Protein AF-A0A0P6V889-F1 (afdb_monomer_lite)

Structure (mmCIF, N/CA/C/O backbone):
data_AF-A0A0P6V889-F1
#
_entry.id   AF-A0A0P6V889-F1
#
loop_
_atom_site.group_PDB
_atom_site.id
_atom_site.type_symbol
_atom_site.label_atom_id
_atom_site.label_alt_id
_atom_site.label_comp_id
_atom_site.label_asym_id
_atom_site.label_entity_id
_atom_site.label_seq_id
_atom_site.pdbx_PDB_ins_code
_atom_site.Cartn_x
_atom_site.Cartn_y
_atom_site.Cartn_z
_atom_site.occupancy
_atom_site.B_iso_or_equiv
_atom_site.auth_seq_id
_atom_site.auth_comp_id
_atom_site.auth_asym_id
_atom_site.auth_atom_id
_atom_site.pdbx_PDB_model_num
ATOM 1 N N . MET A 1 1 ? -68.137 1.076 -46.983 1.00 44.66 1 MET A N 1
ATOM 2 C CA . MET A 1 1 ? -67.736 2.117 -47.962 1.00 44.66 1 MET A CA 1
ATOM 3 C C . MET A 1 1 ? -67.330 3.335 -47.142 1.00 44.66 1 MET A C 1
ATOM 5 O O . MET A 1 1 ? -68.166 3.817 -46.403 1.00 44.66 1 MET A O 1
ATOM 9 N N . ARG A 1 2 ? -66.082 3.800 -47.100 1.00 46.97 2 ARG A N 1
ATOM 10 C CA . ARG A 1 2 ? -65.214 4.204 -48.210 1.00 46.97 2 ARG A CA 1
ATOM 11 C C . ARG A 1 2 ? -63.741 4.073 -47.789 1.00 46.97 2 ARG A C 1
ATOM 13 O O . ARG A 1 2 ? -63.371 4.532 -46.716 1.00 46.97 2 ARG A O 1
ATOM 20 N N . LEU A 1 3 ? -62.944 3.450 -48.656 1.00 51.56 3 LEU A N 1
ATOM 21 C CA . LEU A 1 3 ? -61.493 3.632 -48.731 1.00 51.56 3 LEU A CA 1
ATOM 22 C C . LEU A 1 3 ? -61.188 5.062 -49.194 1.00 51.56 3 LEU A C 1
ATOM 24 O O . LEU A 1 3 ? -61.995 5.593 -49.952 1.00 51.56 3 LEU A O 1
ATOM 28 N N . LEU A 1 4 ? -60.049 5.614 -48.757 1.00 49.03 4 LEU A N 1
ATOM 29 C CA . LEU A 1 4 ? -59.214 6.700 -49.323 1.00 49.03 4 LEU A CA 1
ATOM 30 C C . LEU A 1 4 ? -58.362 7.228 -48.147 1.00 49.03 4 LEU A C 1
ATOM 32 O O . LEU A 1 4 ? -58.896 7.426 -47.067 1.00 49.03 4 LEU A O 1
ATOM 36 N N . ALA A 1 5 ? -57.070 7.506 -48.216 1.00 47.56 5 ALA A N 1
ATOM 37 C CA . ALA A 1 5 ? -56.052 7.400 -49.241 1.00 47.56 5 ALA A CA 1
ATOM 38 C C . ALA A 1 5 ? -54.708 7.501 -48.493 1.00 47.56 5 ALA A C 1
ATOM 40 O O . ALA A 1 5 ? -54.617 8.144 -47.446 1.00 47.56 5 ALA A O 1
ATOM 41 N N . ALA A 1 6 ? -53.678 6.850 -49.019 1.00 56.22 6 ALA A N 1
ATOM 42 C CA . ALA A 1 6 ? -52.320 6.939 -48.510 1.00 56.22 6 ALA A CA 1
ATOM 43 C C . ALA A 1 6 ? -51.789 8.383 -48.568 1.00 56.22 6 ALA A C 1
ATOM 45 O O . ALA A 1 6 ? -51.936 9.048 -49.591 1.00 56.22 6 ALA A O 1
ATOM 46 N N . VAL A 1 7 ? -51.098 8.825 -47.514 1.00 58.47 7 VAL A N 1
ATOM 47 C CA . VAL A 1 7 ? -50.115 9.915 -47.595 1.00 58.47 7 VAL A CA 1
ATOM 48 C C . VAL A 1 7 ? -48.851 9.451 -46.880 1.00 58.47 7 VAL A C 1
ATOM 50 O O . VAL A 1 7 ? -48.790 9.362 -45.657 1.00 58.47 7 VAL A O 1
ATOM 53 N N . LEU A 1 8 ? -47.856 9.101 -47.691 1.00 59.22 8 LEU A N 1
ATOM 54 C CA . LEU A 1 8 ? -46.475 8.869 -47.294 1.00 59.22 8 LEU A CA 1
ATOM 55 C C . LEU A 1 8 ? -45.796 10.230 -47.087 1.00 59.22 8 LEU A C 1
ATOM 57 O O . LEU A 1 8 ? -45.584 10.960 -48.047 1.00 59.22 8 LEU A O 1
ATOM 61 N N . PHE A 1 9 ? -45.431 10.544 -45.849 1.00 50.28 9 PHE A N 1
ATOM 62 C CA . PHE A 1 9 ? -44.392 11.512 -45.485 1.00 50.28 9 PHE A CA 1
ATOM 63 C C . PHE A 1 9 ? -43.736 10.907 -44.234 1.00 50.28 9 PHE A C 1
ATOM 65 O O . PHE A 1 9 ? -44.348 10.837 -43.180 1.00 50.28 9 PHE A O 1
ATOM 72 N N . GLY A 1 10 ? -42.575 10.263 -44.305 1.00 57.50 10 GLY A N 1
ATOM 73 C CA . GLY A 1 10 ? -41.359 10.823 -44.869 1.00 57.50 10 GLY A CA 1
ATOM 74 C C . GLY A 1 10 ? -40.622 11.547 -43.749 1.00 57.50 10 GLY A C 1
ATOM 75 O O . GLY A 1 10 ? -40.618 12.768 -43.723 1.00 57.50 10 GLY A O 1
ATOM 76 N N . SER A 1 11 ? -40.068 10.800 -42.789 1.00 59.66 11 SER A N 1
ATOM 77 C CA . SER A 1 11 ? -38.979 11.249 -41.907 1.00 59.66 11 SER A CA 1
ATOM 78 C C . SER A 1 11 ? -38.375 10.038 -41.197 1.00 59.66 11 SER A C 1
ATOM 80 O O . SER A 1 11 ? -38.640 9.769 -40.029 1.00 59.66 11 SER A O 1
ATOM 82 N N . THR A 1 12 ? -37.550 9.277 -41.918 1.00 57.31 12 THR A N 1
ATOM 83 C CA . THR A 1 12 ? -36.529 8.447 -41.276 1.00 57.31 12 THR A CA 1
ATOM 84 C C . THR A 1 12 ? -35.530 9.406 -40.645 1.00 57.31 12 THR A C 1
ATOM 86 O O . THR A 1 12 ? -34.596 9.864 -41.304 1.00 57.31 12 THR A O 1
ATOM 89 N N . VAL A 1 13 ? -35.753 9.761 -39.380 1.00 62.22 13 VAL A N 1
ATOM 90 C CA . VAL A 1 13 ? -34.703 10.338 -38.545 1.00 62.22 13 VAL A CA 1
ATOM 91 C C . VAL A 1 13 ? -33.657 9.239 -38.415 1.00 62.22 13 VAL A C 1
ATOM 93 O O . VAL A 1 13 ? -33.780 8.334 -37.592 1.00 62.22 13 VAL A O 1
ATOM 96 N N . VAL A 1 14 ? -32.664 9.271 -39.304 1.00 60.56 14 VAL A N 1
ATOM 97 C CA . VAL A 1 14 ? -31.423 8.519 -39.154 1.00 60.56 14 VAL A CA 1
ATOM 98 C C . VAL A 1 14 ? -30.740 9.144 -37.948 1.00 60.56 14 VAL A C 1
ATOM 100 O O . VAL A 1 14 ? -29.975 10.100 -38.057 1.00 60.56 14 VAL A O 1
ATOM 103 N N . GLY A 1 15 ? -31.120 8.656 -36.768 1.00 53.94 15 GLY A N 1
ATOM 104 C CA . GLY A 1 15 ? -30.409 8.903 -35.533 1.00 53.94 15 GLY A CA 1
ATOM 105 C C . GLY A 1 15 ? -29.021 8.327 -35.724 1.00 53.94 15 GLY A C 1
ATOM 106 O O . GLY A 1 15 ? -28.821 7.123 -35.589 1.00 53.94 15 GLY A O 1
ATOM 107 N N . CYS A 1 16 ? -28.083 9.188 -36.109 1.00 50.62 16 CYS A N 1
ATOM 108 C CA . CYS A 1 16 ? -26.665 8.892 -36.108 1.00 50.62 16 CYS A CA 1
ATOM 109 C C . CYS A 1 16 ? -26.275 8.728 -34.636 1.00 50.62 16 CYS A C 1
ATOM 111 O O . CYS A 1 16 ? -25.861 9.673 -33.966 1.00 50.62 16 CYS A O 1
ATOM 113 N N . GLY A 1 17 ? -26.534 7.535 -34.099 1.00 54.03 17 GLY A N 1
ATOM 114 C CA . GLY A 1 17 ? -26.027 7.106 -32.815 1.00 54.03 17 GLY A CA 1
ATOM 115 C C . GLY A 1 17 ? -24.519 7.073 -32.946 1.00 54.03 17 GLY A C 1
ATOM 116 O O . GLY A 1 17 ? -23.957 6.095 -33.430 1.00 54.03 17 GLY A O 1
ATOM 117 N N . LEU A 1 18 ? -23.873 8.169 -32.556 1.00 56.28 18 LEU A N 1
ATOM 118 C CA . LEU A 1 18 ? -22.469 8.174 -32.192 1.00 56.28 18 LEU A CA 1
ATOM 119 C C . LEU A 1 18 ? -22.347 7.176 -31.042 1.00 56.28 18 LEU A C 1
ATOM 121 O O . LEU A 1 18 ? -22.526 7.521 -29.875 1.00 56.28 18 LEU A O 1
ATOM 125 N N . ALA A 1 19 ? -22.113 5.911 -31.387 1.00 58.53 19 ALA A N 1
ATOM 126 C CA . ALA A 1 19 ? -21.576 4.935 -30.470 1.00 58.53 19 ALA A CA 1
ATOM 127 C C . ALA A 1 19 ? -20.225 5.508 -30.052 1.00 58.53 19 ALA A C 1
ATOM 129 O O . ALA A 1 19 ? -19.236 5.392 -30.775 1.00 58.53 19 ALA A O 1
ATOM 130 N N . ALA A 1 20 ? -20.217 6.232 -28.933 1.00 59.50 20 ALA A N 1
ATOM 131 C CA . ALA A 1 20 ? -19.000 6.632 -28.269 1.00 59.50 20 ALA A CA 1
ATOM 132 C C . ALA A 1 20 ? -18.287 5.328 -27.918 1.00 59.50 20 ALA A C 1
ATOM 134 O O . ALA A 1 20 ? -18.625 4.663 -26.940 1.00 59.50 20 ALA A O 1
ATOM 135 N N . ALA A 1 21 ? -17.367 4.911 -28.787 1.00 59.94 21 ALA A N 1
ATOM 136 C CA . ALA A 1 21 ? -16.444 3.841 -28.499 1.00 59.94 21 ALA A CA 1
ATOM 137 C C . ALA A 1 21 ? -15.669 4.307 -27.271 1.00 59.94 21 ALA A C 1
ATOM 139 O O . ALA A 1 21 ? -14.791 5.164 -27.368 1.00 59.94 21 ALA A O 1
ATOM 140 N N . SER A 1 22 ? -16.059 3.814 -26.096 1.00 57.81 22 SER A N 1
ATOM 141 C CA . SER A 1 22 ? -15.288 3.995 -24.882 1.00 57.81 22 SER A CA 1
ATOM 142 C C . SER A 1 22 ? -13.941 3.348 -25.162 1.00 57.81 22 SER A C 1
ATOM 144 O O . SER A 1 22 ? -13.844 2.118 -25.180 1.00 57.81 22 SER A O 1
ATOM 146 N N . ALA A 1 23 ? -12.934 4.164 -25.475 1.00 59.16 23 ALA A N 1
ATOM 147 C CA . ALA A 1 23 ? -11.563 3.710 -25.578 1.00 59.16 23 ALA A CA 1
ATOM 148 C C . ALA A 1 23 ? -11.253 3.022 -24.250 1.00 59.16 23 ALA A C 1
ATOM 150 O O . ALA A 1 23 ? -11.192 3.662 -23.200 1.00 59.16 23 ALA A O 1
ATOM 151 N N . GLN A 1 24 ? -11.185 1.694 -24.288 1.00 59.66 24 GLN A N 1
ATOM 152 C CA . GLN A 1 24 ? -10.849 0.895 -23.130 1.00 59.66 24 GLN A CA 1
ATOM 153 C C . GLN A 1 24 ? -9.401 1.259 -22.834 1.00 59.66 24 GLN A C 1
ATOM 155 O O . GLN A 1 24 ? -8.506 0.869 -23.581 1.00 59.66 24 GLN A O 1
ATOM 160 N N . ILE A 1 25 ? -9.176 2.105 -21.825 1.00 64.81 25 ILE A N 1
ATOM 161 C CA . ILE A 1 25 ? -7.825 2.418 -21.367 1.00 64.81 25 ILE A CA 1
ATOM 162 C C . ILE A 1 25 ? -7.246 1.082 -20.918 1.00 64.81 25 ILE A C 1
ATOM 164 O O . ILE A 1 25 ? -7.632 0.544 -19.877 1.00 64.81 25 ILE A O 1
ATOM 168 N N . GLN A 1 26 ? -6.394 0.511 -21.768 1.00 67.69 26 GLN A N 1
ATOM 169 C CA . GLN A 1 26 ? -5.808 -0.796 -21.548 1.00 67.69 26 GLN A CA 1
ATOM 170 C C . GLN A 1 26 ? -5.059 -0.744 -20.223 1.00 67.69 26 GLN A C 1
ATOM 172 O O . GLN A 1 26 ? -4.180 0.099 -20.034 1.00 67.69 26 GLN A O 1
ATOM 177 N N . ARG A 1 27 ? -5.436 -1.617 -19.282 1.00 71.12 27 ARG A N 1
ATOM 178 C CA . ARG A 1 27 ? -4.765 -1.677 -17.985 1.00 71.12 27 ARG A CA 1
ATOM 179 C C . ARG A 1 27 ? -3.305 -2.078 -18.231 1.00 71.12 27 ARG A C 1
ATOM 181 O O . ARG A 1 27 ? -3.088 -3.151 -18.796 1.00 71.12 27 ARG A O 1
ATOM 188 N N . PRO A 1 28 ? -2.319 -1.271 -17.801 1.00 77.31 28 PRO A N 1
ATOM 189 C CA . PRO A 1 28 ? -0.922 -1.672 -17.877 1.00 77.31 28 PRO A CA 1
ATOM 190 C C . PRO A 1 28 ? -0.705 -2.970 -17.097 1.00 77.31 28 PRO A C 1
ATOM 192 O O . PRO A 1 28 ? -1.290 -3.152 -16.025 1.00 77.31 28 PRO A O 1
ATOM 195 N N . THR A 1 29 ? 0.124 -3.866 -17.627 1.00 84.50 29 THR A N 1
ATOM 196 C CA . THR A 1 29 ? 0.523 -5.092 -16.926 1.00 84.50 29 THR A CA 1
ATOM 197 C C . THR A 1 29 ? 1.187 -4.748 -15.597 1.00 84.50 29 THR A C 1
ATOM 199 O O . THR A 1 29 ? 1.858 -3.720 -15.495 1.00 84.50 29 THR A O 1
ATOM 202 N N . VAL A 1 30 ? 1.009 -5.603 -14.588 1.00 86.88 30 VAL A N 1
ATOM 203 C CA . VAL A 1 30 ? 1.691 -5.432 -13.300 1.00 86.88 30 VAL A CA 1
ATOM 204 C C . VAL A 1 30 ? 3.215 -5.441 -13.517 1.00 86.88 30 VAL A C 1
ATOM 206 O O . VAL A 1 30 ? 3.709 -6.386 -14.136 1.00 86.88 30 VAL A O 1
ATOM 209 N N . PRO A 1 31 ? 3.966 -4.413 -13.069 1.00 84.75 31 PRO A N 1
ATOM 210 C CA . PRO A 1 31 ? 5.406 -4.342 -13.327 1.00 84.75 31 PRO A CA 1
ATOM 211 C C . PRO A 1 31 ? 6.212 -5.417 -12.585 1.00 84.75 31 PRO A C 1
ATOM 213 O O . PRO A 1 31 ? 7.136 -5.997 -13.147 1.00 84.75 31 PRO A O 1
ATOM 216 N N . SER A 1 32 ? 5.860 -5.703 -11.328 1.00 85.50 32 SER A N 1
ATOM 217 C CA . SER A 1 32 ? 6.467 -6.760 -10.511 1.00 85.50 32 SER A CA 1
ATOM 218 C C . SER A 1 32 ? 5.519 -7.196 -9.387 1.00 85.50 32 SER A C 1
ATOM 220 O O . SER A 1 32 ? 4.529 -6.523 -9.101 1.00 85.50 32 SER A O 1
ATOM 222 N N . ALA A 1 33 ? 5.819 -8.316 -8.721 1.00 85.56 33 ALA A N 1
ATOM 223 C CA . ALA A 1 33 ? 5.019 -8.803 -7.591 1.00 85.56 33 ALA A CA 1
ATOM 224 C C . ALA A 1 33 ? 4.996 -7.834 -6.388 1.00 85.56 33 ALA A C 1
ATOM 226 O O . ALA A 1 33 ? 4.052 -7.881 -5.598 1.00 85.56 33 ALA A O 1
ATOM 227 N N . ASP A 1 34 ? 5.991 -6.943 -6.297 1.00 86.56 34 ASP A N 1
ATOM 228 C CA . ASP A 1 34 ? 6.154 -5.938 -5.236 1.00 86.56 34 ASP A CA 1
ATOM 229 C C . ASP A 1 34 ? 5.458 -4.604 -5.559 1.00 86.56 34 ASP A C 1
ATOM 231 O O . ASP A 1 34 ? 5.629 -3.610 -4.847 1.00 86.56 34 ASP A O 1
ATOM 235 N N . CYS A 1 35 ? 4.689 -4.566 -6.649 1.00 89.62 35 CYS A N 1
ATOM 236 C CA . CYS A 1 35 ? 3.865 -3.430 -7.025 1.00 89.62 35 CYS A CA 1
ATOM 237 C C . CYS A 1 35 ? 2.405 -3.661 -6.625 1.00 89.62 35 CYS A C 1
ATOM 239 O O . CYS A 1 35 ? 1.838 -4.731 -6.860 1.00 89.62 35 CYS A O 1
ATOM 241 N N . VAL A 1 36 ? 1.786 -2.621 -6.073 1.00 90.81 36 VAL A N 1
ATOM 242 C CA . VAL A 1 36 ? 0.371 -2.582 -5.689 1.00 90.81 36 VAL A CA 1
ATOM 243 C C . VAL A 1 36 ? -0.430 -1.765 -6.705 1.00 90.81 36 VAL A C 1
ATOM 245 O O . VAL A 1 36 ? 0.056 -0.735 -7.188 1.00 90.81 36 VAL A O 1
ATOM 248 N N . ASP A 1 37 ? -1.646 -2.203 -7.054 1.00 91.19 37 ASP A N 1
ATOM 249 C CA . ASP A 1 37 ? -2.552 -1.403 -7.888 1.00 91.19 37 ASP A CA 1
ATOM 250 C C . ASP A 1 37 ? -3.210 -0.341 -7.003 1.00 91.19 37 ASP A C 1
ATOM 252 O O . ASP A 1 37 ? -4.077 -0.644 -6.180 1.00 91.19 37 ASP A O 1
ATOM 256 N N . ALA A 1 38 ? -2.848 0.927 -7.198 1.00 92.38 38 ALA A N 1
ATOM 257 C CA . ALA A 1 38 ? -3.369 2.040 -6.404 1.00 92.38 38 ALA A CA 1
ATOM 258 C C . ALA A 1 38 ? -4.909 2.110 -6.411 1.00 92.38 38 ALA A C 1
ATOM 260 O O . ALA A 1 38 ? -5.527 2.575 -5.455 1.00 92.38 38 ALA A O 1
ATOM 261 N N . ARG A 1 39 ? -5.555 1.601 -7.470 1.00 90.69 39 ARG A N 1
ATOM 262 C CA . ARG A 1 39 ? -7.019 1.583 -7.620 1.00 90.69 39 ARG A CA 1
ATOM 263 C C . ARG A 1 39 ? -7.687 0.445 -6.859 1.00 90.69 39 ARG A C 1
ATOM 265 O O . ARG A 1 39 ? -8.916 0.443 -6.775 1.00 90.69 39 ARG A O 1
ATOM 272 N N . GLN A 1 40 ? -6.933 -0.552 -6.400 1.00 92.25 40 GLN A N 1
ATOM 273 C CA . GLN A 1 40 ? -7.437 -1.684 -5.617 1.00 92.25 40 GLN A CA 1
ATOM 274 C C . GLN A 1 40 ? -7.226 -1.504 -4.118 1.00 92.25 40 GLN A C 1
ATOM 276 O O . GLN A 1 40 ? -7.657 -2.363 -3.362 1.00 92.25 40 GLN A O 1
ATOM 281 N N . ILE A 1 41 ? -6.627 -0.401 -3.677 1.00 92.56 41 ILE A N 1
ATOM 282 C CA . ILE A 1 41 ? -6.425 -0.126 -2.257 1.00 92.56 41 ILE A CA 1
ATOM 283 C C . ILE A 1 41 ? -7.776 0.051 -1.559 1.00 92.56 41 ILE A C 1
ATOM 285 O O . ILE A 1 41 ? -8.641 0.795 -2.028 1.00 92.56 41 ILE A O 1
ATOM 289 N N . SER A 1 42 ? -7.948 -0.654 -0.445 1.00 93.56 42 SER A N 1
ATOM 290 C CA . SER A 1 42 ? -9.106 -0.539 0.445 1.00 93.56 42 SER A CA 1
ATOM 291 C C . SER A 1 42 ? -8.754 0.050 1.804 1.00 93.56 42 SER A C 1
ATOM 293 O O . SER A 1 42 ? -9.622 0.644 2.434 1.00 93.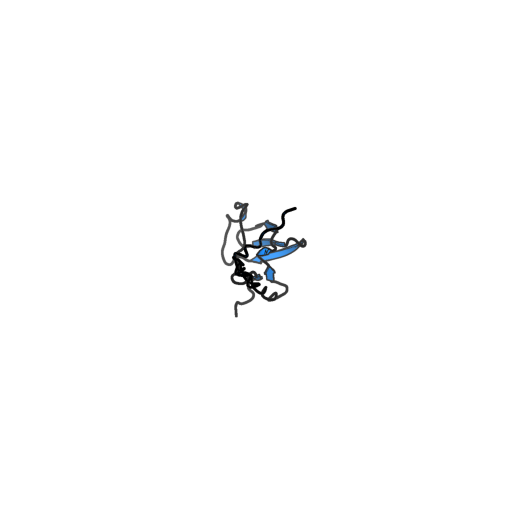56 42 SER A O 1
ATOM 295 N N . GLU A 1 43 ? -7.510 -0.106 2.258 1.00 92.38 43 GLU A N 1
ATOM 296 C CA . GLU A 1 43 ? -7.072 0.391 3.561 1.00 92.38 43 GLU A CA 1
ATOM 297 C C . GLU A 1 43 ? -5.634 0.904 3.501 1.00 92.38 43 GLU A C 1
ATOM 299 O O . GLU A 1 43 ? -4.771 0.316 2.840 1.00 92.38 43 GLU A O 1
ATOM 304 N N . LEU A 1 44 ? -5.399 2.001 4.221 1.00 92.25 44 LEU A N 1
ATOM 305 C CA . LEU A 1 44 ? -4.093 2.600 4.446 1.00 92.25 44 LEU A CA 1
ATOM 306 C C . LEU A 1 44 ? -3.876 2.762 5.944 1.00 92.25 44 LEU A C 1
ATOM 308 O O . LEU A 1 44 ? -4.673 3.395 6.632 1.00 92.25 44 LEU A O 1
ATOM 312 N N . HIS A 1 45 ? -2.768 2.224 6.436 1.00 92.69 45 HIS A N 1
ATOM 313 C CA . HIS A 1 45 ? -2.362 2.370 7.823 1.00 92.69 45 HIS A CA 1
ATOM 314 C C . HIS A 1 45 ? -0.908 2.818 7.894 1.00 92.69 45 HIS A C 1
ATOM 316 O O . HIS A 1 45 ? -0.020 2.178 7.335 1.00 92.69 45 HIS A O 1
ATOM 322 N N . GLN A 1 46 ? -0.646 3.913 8.599 1.00 93.56 46 GLN A N 1
ATOM 323 C CA . GLN A 1 46 ? 0.699 4.445 8.760 1.00 93.56 46 GLN A CA 1
ATOM 324 C C . GLN A 1 46 ? 1.228 4.125 10.170 1.00 93.56 46 GLN A C 1
ATOM 326 O O . GLN A 1 46 ? 0.851 4.813 11.120 1.00 93.56 46 GLN A O 1
ATOM 331 N N . PRO A 1 47 ? 2.100 3.111 10.330 1.00 92.06 47 PRO A N 1
ATOM 332 C CA . PRO A 1 47 ? 2.684 2.784 11.631 1.00 92.06 47 PRO A CA 1
ATOM 333 C C . PRO A 1 47 ? 3.765 3.782 12.078 1.00 92.06 47 PRO A C 1
ATOM 335 O O . PRO A 1 47 ? 4.001 3.928 13.275 1.00 92.06 47 PRO A O 1
ATOM 338 N N . ASP A 1 48 ? 4.429 4.461 11.139 1.00 93.25 48 ASP A N 1
ATOM 339 C CA . ASP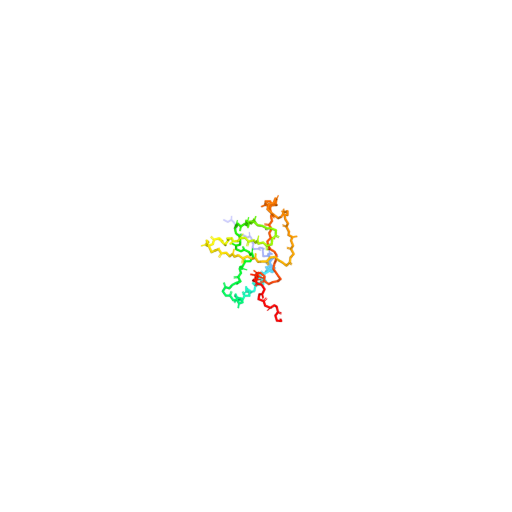 A 1 48 ? 5.455 5.470 11.410 1.00 93.25 48 ASP A CA 1
ATOM 340 C C . ASP A 1 48 ? 5.557 6.487 10.257 1.00 93.25 48 ASP A C 1
ATOM 342 O O . ASP A 1 48 ? 4.940 6.322 9.206 1.00 93.25 48 ASP A O 1
ATOM 346 N N . ALA A 1 49 ? 6.345 7.552 10.429 1.00 92.94 49 ALA A N 1
ATOM 347 C CA . ALA A 1 49 ? 6.426 8.642 9.455 1.00 92.94 49 ALA A CA 1
ATOM 348 C C . ALA A 1 49 ? 6.942 8.222 8.063 1.00 92.94 49 ALA A C 1
ATOM 350 O O . ALA A 1 49 ? 6.762 8.980 7.112 1.00 92.94 49 ALA A O 1
ATOM 351 N N . ARG A 1 50 ? 7.562 7.046 7.917 1.00 92.44 50 ARG A N 1
ATOM 352 C CA . ARG A 1 50 ? 8.197 6.574 6.678 1.00 92.44 50 ARG A CA 1
ATOM 353 C C . ARG A 1 50 ? 7.568 5.325 6.085 1.00 92.44 50 ARG A C 1
ATOM 355 O O . ARG A 1 50 ? 7.842 5.021 4.929 1.00 92.44 50 ARG A O 1
ATOM 362 N N . THR A 1 51 ? 6.737 4.625 6.837 1.00 92.88 51 THR A N 1
ATOM 363 C CA . THR A 1 51 ? 6.154 3.354 6.420 1.00 92.88 51 THR A CA 1
ATOM 364 C C . THR A 1 51 ? 4.658 3.504 6.199 1.00 92.88 51 THR A C 1
ATOM 366 O O . THR A 1 51 ? 3.960 4.099 7.014 1.00 92.88 51 THR A O 1
ATOM 369 N N . LEU A 1 52 ? 4.140 2.896 5.136 1.00 93.00 52 LEU A N 1
ATOM 370 C CA . LEU A 1 52 ? 2.708 2.770 4.895 1.00 93.00 52 LEU A CA 1
ATOM 371 C C . LEU A 1 52 ? 2.351 1.299 4.680 1.00 93.00 52 LEU A C 1
ATOM 373 O O . LEU A 1 52 ? 2.847 0.658 3.758 1.00 93.00 52 LEU A O 1
ATOM 377 N N . ALA A 1 53 ? 1.507 0.748 5.540 1.00 93.81 53 ALA A N 1
ATOM 378 C CA . ALA A 1 53 ? 0.863 -0.533 5.309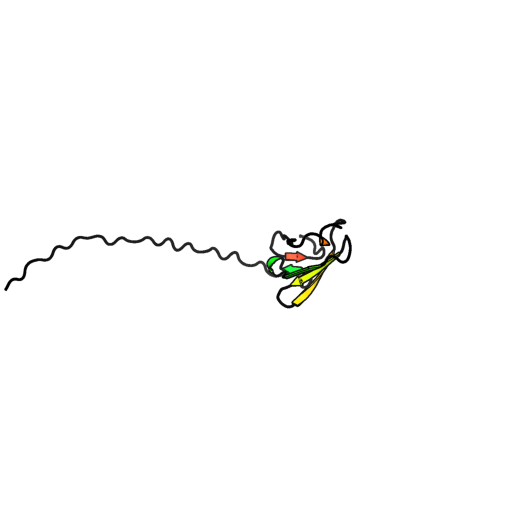 1.00 93.81 53 ALA A CA 1
ATOM 379 C C . ALA A 1 53 ? -0.368 -0.317 4.421 1.00 93.81 53 ALA A C 1
ATOM 381 O O . ALA A 1 53 ? -1.177 0.578 4.667 1.00 93.81 53 ALA A O 1
ATOM 382 N N . VAL A 1 54 ? -0.485 -1.132 3.380 1.00 93.75 54 VAL A N 1
ATOM 383 C CA . VAL A 1 54 ? -1.531 -1.034 2.362 1.00 93.75 54 VAL A CA 1
ATOM 384 C C . VAL A 1 54 ? -2.225 -2.378 2.248 1.00 93.75 54 VAL A C 1
ATOM 386 O O . VAL A 1 54 ? -1.551 -3.401 2.129 1.00 93.75 54 VAL A O 1
ATOM 389 N N . ALA A 1 55 ? -3.555 -2.370 2.244 1.00 93.94 55 ALA A N 1
ATOM 390 C CA . ALA A 1 55 ? -4.355 -3.537 1.894 1.00 93.94 55 ALA A CA 1
ATOM 391 C C . ALA A 1 55 ? -5.063 -3.313 0.553 1.00 93.94 55 ALA A C 1
ATOM 393 O O . ALA A 1 55 ? -5.715 -2.283 0.353 1.00 93.94 55 ALA A O 1
ATOM 394 N N . GLU A 1 56 ? -4.947 -4.279 -0.358 1.00 93.81 56 GLU A N 1
ATOM 395 C CA . GLU A 1 56 ? -5.800 -4.373 -1.544 1.00 93.81 56 GLU A CA 1
ATOM 396 C C . GLU A 1 56 ? -7.160 -4.997 -1.179 1.00 93.81 56 GLU A C 1
ATOM 398 O O . GLU A 1 56 ? -7.287 -5.751 -0.214 1.00 93.81 56 GLU A O 1
ATOM 403 N N . ARG A 1 57 ? -8.190 -4.729 -1.991 1.00 93.19 57 ARG A N 1
ATOM 404 C CA . ARG A 1 57 ? -9.551 -5.280 -1.833 1.00 93.19 57 ARG A CA 1
ATOM 405 C C . ARG A 1 57 ? -9.608 -6.809 -1.828 1.00 93.19 57 ARG A C 1
ATOM 407 O O . ARG A 1 57 ? -10.590 -7.369 -1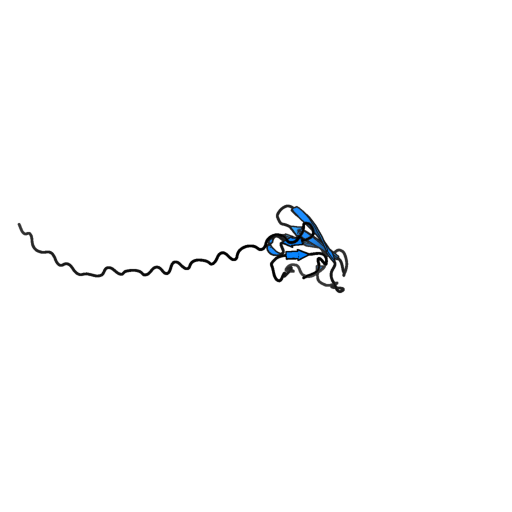.353 1.00 93.19 57 ARG A O 1
ATOM 414 N N . ASP A 1 58 ? -8.608 -7.474 -2.398 1.00 91.31 58 ASP A N 1
ATOM 415 C CA . ASP A 1 58 ? -8.481 -8.934 -2.400 1.00 91.31 58 ASP A CA 1
ATOM 416 C C . ASP A 1 58 ? -7.820 -9.485 -1.119 1.00 91.31 58 ASP A C 1
ATOM 418 O O . ASP A 1 58 ? -7.683 -10.698 -0.967 1.00 91.31 58 ASP A O 1
ATOM 422 N N . GLY A 1 59 ? -7.439 -8.604 -0.186 1.00 92.06 59 GLY A N 1
ATOM 423 C CA . GLY A 1 59 ? -6.806 -8.935 1.086 1.00 92.06 59 GLY A CA 1
ATOM 424 C C . GLY A 1 59 ? -5.279 -9.011 1.036 1.00 92.06 59 GLY A C 1
ATOM 425 O O . GLY A 1 59 ? -4.664 -9.329 2.056 1.00 92.06 59 GLY A O 1
ATOM 426 N N . ARG A 1 60 ? -4.637 -8.732 -0.107 1.00 92.75 60 ARG A N 1
ATOM 427 C CA . ARG A 1 60 ? -3.170 -8.687 -0.185 1.00 92.75 60 ARG A CA 1
ATOM 428 C C . ARG A 1 60 ? -2.628 -7.491 0.586 1.00 92.75 60 ARG A C 1
ATOM 430 O O . ARG A 1 60 ? -3.124 -6.374 0.457 1.00 92.75 60 ARG A O 1
ATOM 437 N N . LEU A 1 61 ? -1.580 -7.739 1.369 1.00 93.12 61 LEU A N 1
ATOM 438 C CA . LEU A 1 61 ? -0.935 -6.732 2.205 1.00 93.12 61 LEU A CA 1
ATOM 439 C C . LEU A 1 61 ? 0.431 -6.361 1.643 1.00 93.12 61 LEU A C 1
ATOM 441 O O . LEU A 1 61 ? 1.248 -7.229 1.333 1.00 93.12 61 LEU A O 1
ATOM 445 N N . PHE A 1 62 ? 0.693 -5.062 1.586 1.00 92.31 62 PHE A N 1
ATOM 446 C CA . PHE A 1 62 ? 1.955 -4.494 1.145 1.00 92.31 62 PHE A CA 1
ATOM 447 C C . PHE A 1 62 ? 2.483 -3.528 2.192 1.00 92.31 62 PHE A C 1
ATOM 449 O O . PHE A 1 62 ? 1.732 -2.871 2.913 1.00 92.31 62 PHE A O 1
ATOM 456 N N . ARG A 1 63 ? 3.805 -3.407 2.240 1.00 92.88 63 ARG A N 1
ATOM 457 C CA . ARG A 1 63 ? 4.481 -2.318 2.935 1.00 92.88 63 ARG A CA 1
ATOM 458 C C . ARG A 1 63 ? 5.066 -1.403 1.881 1.00 92.88 63 ARG A C 1
ATOM 460 O O . ARG A 1 63 ? 5.847 -1.884 1.073 1.00 92.88 63 ARG A O 1
ATOM 467 N N . LEU A 1 64 ? 4.745 -0.120 1.923 1.00 91.06 64 LEU A N 1
ATOM 468 C CA . LEU A 1 64 ? 5.373 0.912 1.114 1.00 91.06 64 LEU A CA 1
ATOM 469 C C . LEU A 1 64 ? 6.321 1.750 1.972 1.00 91.06 64 LEU A C 1
ATOM 471 O O . LEU A 1 64 ? 5.978 2.120 3.096 1.00 91.06 64 LEU A O 1
ATOM 475 N N . GLN A 1 65 ? 7.495 2.058 1.432 1.00 91.00 65 GLN A N 1
ATOM 476 C CA . GLN A 1 65 ? 8.445 2.991 2.017 1.00 91.00 65 GLN A CA 1
ATOM 477 C C . GLN A 1 65 ? 8.279 4.360 1.361 1.00 91.00 65 GLN A C 1
ATOM 479 O O . GLN A 1 65 ? 8.402 4.508 0.146 1.00 91.00 65 GLN A O 1
ATOM 484 N N . LEU A 1 66 ? 8.023 5.373 2.176 1.00 89.38 66 LEU A N 1
ATOM 485 C CA . LEU A 1 66 ? 7.925 6.756 1.741 1.00 89.38 66 LEU A CA 1
ATOM 486 C C . LEU A 1 66 ? 9.333 7.339 1.554 1.00 89.38 66 LEU A C 1
ATOM 488 O O . LEU A 1 66 ? 10.266 7.049 2.313 1.00 89.38 66 LEU A O 1
ATOM 492 N N . SER A 1 67 ? 9.494 8.186 0.538 1.00 89.00 67 SER A N 1
ATOM 493 C CA . SER A 1 67 ? 10.760 8.875 0.245 1.00 89.00 67 SER A CA 1
ATOM 494 C C . SER A 1 67 ? 11.129 9.900 1.321 1.00 89.00 67 SER A C 1
ATOM 496 O O . SER A 1 67 ? 12.309 10.134 1.589 1.00 89.00 67 SER A O 1
ATOM 498 N N . GLN A 1 68 ? 10.130 10.445 2.007 1.00 89.94 68 GLN A N 1
ATOM 499 C CA . GLN A 1 68 ? 10.252 11.467 3.037 1.00 89.94 68 GLN A CA 1
ATOM 500 C C . GLN A 1 68 ? 9.318 11.170 4.209 1.00 89.94 68 GLN A C 1
ATOM 502 O O . GLN A 1 68 ? 8.400 10.357 4.094 1.00 89.94 68 GLN A O 1
ATOM 507 N N . ASP A 1 69 ? 9.557 11.846 5.326 1.00 92.44 69 ASP A N 1
ATOM 508 C CA . ASP A 1 69 ? 8.734 11.703 6.518 1.00 92.44 69 ASP A CA 1
ATOM 509 C C . ASP A 1 69 ? 7.385 12.407 6.303 1.00 92.44 69 ASP A C 1
ATOM 511 O O . ASP A 1 69 ? 7.325 13.614 6.062 1.00 92.44 69 ASP A O 1
ATOM 515 N N . CYS A 1 70 ? 6.295 11.652 6.419 1.00 89.81 70 CYS A N 1
ATOM 516 C CA . CYS A 1 70 ? 4.920 12.115 6.232 1.00 89.81 70 CYS A CA 1
ATOM 517 C C . CYS A 1 70 ? 4.063 11.827 7.480 1.00 89.81 70 CYS A C 1
ATOM 519 O O . CYS A 1 70 ? 3.082 11.095 7.378 1.00 89.81 70 CYS A O 1
ATOM 521 N N . PRO A 1 71 ? 4.381 12.374 8.667 1.00 87.06 71 PRO A N 1
ATOM 522 C CA . PRO A 1 71 ? 3.776 11.966 9.945 1.00 87.06 71 PRO A CA 1
ATOM 523 C C . PRO A 1 71 ? 2.269 12.248 10.083 1.00 87.06 71 PRO A C 1
ATOM 525 O O . PRO A 1 71 ? 1.642 11.782 11.028 1.00 87.06 71 PRO A O 1
ATOM 528 N N . GLN A 1 72 ? 1.682 13.039 9.182 1.00 88.00 72 GLN A N 1
ATOM 529 C CA . GLN A 1 72 ? 0.269 13.426 9.243 1.00 88.00 72 GLN A CA 1
ATOM 530 C C . GLN A 1 72 ? -0.650 12.546 8.390 1.00 88.00 72 GLN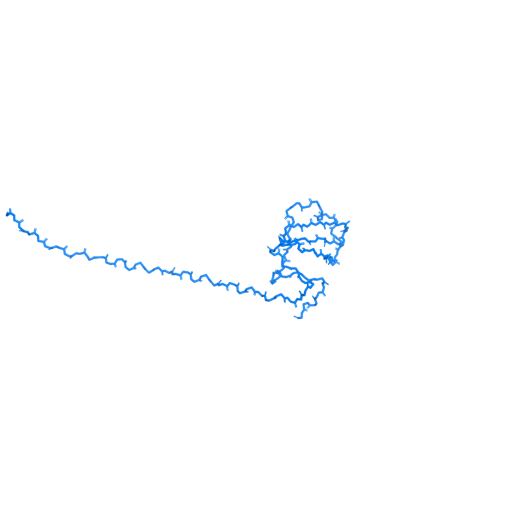 A C 1
ATOM 532 O O . GLN A 1 72 ? -1.863 12.739 8.438 1.00 88.00 72 G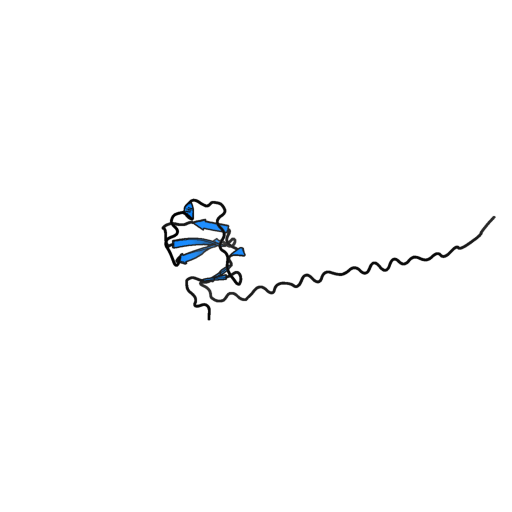LN A O 1
ATOM 537 N N . LEU A 1 73 ? -0.113 11.591 7.625 1.00 87.31 73 LEU A N 1
ATOM 538 C CA . LEU A 1 73 ? -0.917 10.753 6.733 1.00 87.31 73 LEU A CA 1
ATOM 539 C C . LEU A 1 73 ? -1.890 9.858 7.519 1.00 87.31 73 LEU A C 1
ATOM 541 O O . LEU A 1 73 ? -3.038 9.722 7.114 1.00 87.31 73 LEU A O 1
ATOM 545 N N . ALA A 1 74 ? -1.484 9.353 8.689 1.00 83.62 74 ALA A N 1
ATOM 546 C CA . ALA A 1 74 ? -2.351 8.605 9.608 1.00 83.62 74 ALA A CA 1
ATOM 547 C C . ALA A 1 74 ? -3.621 9.370 10.037 1.00 83.62 74 ALA A C 1
ATOM 549 O O . ALA A 1 74 ? -4.617 8.756 10.410 1.00 83.62 74 ALA A O 1
ATOM 550 N N . ALA A 1 75 ? -3.586 10.705 10.012 1.00 87.25 75 ALA A N 1
ATOM 551 C CA . ALA A 1 75 ? -4.707 11.558 10.401 1.00 87.25 75 ALA A CA 1
ATOM 552 C C . ALA A 1 75 ? -5.640 11.910 9.226 1.00 87.25 75 ALA A C 1
ATOM 554 O O . ALA A 1 75 ? -6.584 12.673 9.418 1.00 87.25 75 ALA A O 1
ATOM 555 N N . GLN A 1 76 ? -5.375 11.399 8.017 1.00 88.19 76 GLN A N 1
ATOM 556 C CA . GLN A 1 76 ? -6.148 11.685 6.807 1.00 88.19 76 GLN A CA 1
ATOM 557 C C . GLN A 1 76 ? -7.027 10.477 6.439 1.00 88.19 76 GLN A C 1
ATOM 559 O O . GLN A 1 76 ? -6.541 9.556 5.782 1.00 88.19 76 GLN A O 1
ATOM 564 N N . PRO A 1 77 ? -8.316 10.458 6.829 1.00 81.75 77 PRO A N 1
ATOM 565 C CA . PRO A 1 77 ? -9.196 9.314 6.571 1.00 81.75 77 PRO A CA 1
ATOM 566 C C . PRO A 1 77 ? -9.471 9.090 5.076 1.00 81.75 77 PRO A C 1
ATOM 568 O O . PRO A 1 77 ? -9.717 7.962 4.666 1.00 81.75 77 PRO A O 1
ATOM 571 N N . ASP A 1 78 ? -9.372 10.147 4.266 1.00 86.00 78 ASP A N 1
ATOM 572 C CA . ASP A 1 78 ? -9.618 10.118 2.819 1.00 86.00 78 ASP A CA 1
ATOM 573 C C . ASP A 1 78 ? -8.316 10.111 1.999 1.00 86.00 78 ASP A C 1
ATOM 575 O O . ASP A 1 78 ? -8.279 10.530 0.837 1.00 86.00 78 ASP A O 1
ATOM 579 N N . ALA A 1 79 ? -7.209 9.675 2.607 1.00 87.44 79 ALA A N 1
ATOM 580 C CA . ALA A 1 79 ? -5.951 9.527 1.895 1.00 87.44 79 ALA A CA 1
ATOM 581 C C . ALA A 1 79 ? -6.094 8.529 0.736 1.00 87.44 79 ALA A C 1
ATOM 583 O O . ALA A 1 79 ? -6.650 7.442 0.877 1.00 87.44 79 ALA A O 1
ATOM 584 N N . SER A 1 80 ? -5.534 8.886 -0.417 1.00 88.12 80 SER A N 1
ATOM 585 C CA . SER A 1 80 ? -5.445 8.007 -1.581 1.00 88.12 80 SER A CA 1
ATOM 586 C C . SER A 1 80 ? -4.012 7.969 -2.094 1.00 88.12 80 SER A C 1
ATOM 588 O O . SER A 1 80 ? -3.290 8.966 -2.022 1.00 88.12 80 SER A O 1
ATOM 590 N N . LEU A 1 81 ? -3.589 6.816 -2.616 1.00 88.75 81 LEU A N 1
ATOM 591 C CA . LEU A 1 81 ? -2.349 6.744 -3.382 1.00 88.75 81 LEU A CA 1
ATOM 592 C C . LEU A 1 81 ? -2.619 7.067 -4.843 1.00 88.75 81 LEU A C 1
ATOM 594 O O . LEU A 1 81 ? -3.520 6.512 -5.471 1.00 88.75 81 LEU A O 1
ATOM 598 N N . LEU A 1 82 ? -1.775 7.935 -5.387 1.00 88.00 82 LEU A N 1
ATOM 599 C CA . LEU A 1 82 ? -1.747 8.268 -6.801 1.00 88.00 82 LEU A CA 1
ATOM 600 C C . LEU A 1 82 ? -0.529 7.609 -7.446 1.00 88.00 82 LEU A C 1
ATOM 602 O O . LEU A 1 82 ? 0.560 7.603 -6.878 1.00 88.00 82 LEU A O 1
ATOM 606 N N . ALA A 1 83 ? -0.723 7.075 -8.648 1.00 87.94 83 ALA A N 1
ATOM 607 C CA . ALA A 1 83 ? 0.310 6.393 -9.415 1.00 87.94 83 ALA A CA 1
ATOM 608 C C . ALA A 1 83 ? 0.219 6.784 -10.890 1.00 87.94 83 ALA A C 1
ATOM 610 O O . ALA A 1 83 ? -0.861 6.686 -11.476 1.00 87.94 83 ALA A O 1
ATOM 611 N N . ALA A 1 84 ? 1.348 7.153 -11.505 1.00 77.12 84 ALA A N 1
ATOM 612 C CA . ALA A 1 84 ? 1.406 7.609 -12.900 1.00 77.12 84 ALA A CA 1
ATOM 613 C C . ALA A 1 84 ? 0.795 6.600 -13.893 1.00 77.12 84 ALA A C 1
ATOM 615 O O . ALA A 1 84 ? 0.156 6.987 -14.870 1.00 77.12 84 ALA A O 1
ATOM 616 N N . HIS A 1 85 ? 0.918 5.301 -13.600 1.00 81.25 85 HIS A N 1
ATOM 617 C CA . HIS A 1 85 ? 0.378 4.211 -14.422 1.00 81.25 85 HIS A CA 1
ATOM 618 C C . HIS A 1 85 ? -0.529 3.249 -13.638 1.00 81.25 85 HIS A C 1
ATOM 620 O O . HIS A 1 85 ? -0.770 2.119 -14.060 1.00 81.25 85 HIS A O 1
ATOM 626 N N . GLY A 1 86 ? -1.048 3.696 -12.490 1.00 88.88 86 GLY A N 1
ATOM 627 C CA . GLY A 1 86 ? -1.897 2.888 -11.610 1.00 88.88 86 GLY A CA 1
ATOM 628 C C . GLY A 1 86 ? -1.145 1.914 -10.697 1.00 88.88 86 GLY A C 1
ATOM 629 O O . GLY A 1 86 ? -1.793 1.241 -9.906 1.00 88.88 86 GLY A O 1
ATOM 630 N N . TRP A 1 87 ? 0.186 1.866 -10.766 1.00 90.38 87 TRP A N 1
ATOM 631 C CA . TRP A 1 87 ? 1.034 1.001 -9.944 1.00 90.38 87 TRP A CA 1
ATOM 632 C C . TRP A 1 87 ? 1.923 1.817 -9.007 1.00 90.38 87 TRP A C 1
ATOM 634 O O . TRP A 1 87 ? 2.577 2.758 -9.453 1.00 90.38 87 TRP A O 1
ATOM 644 N N . VAL A 1 88 ? 1.968 1.442 -7.729 1.00 90.56 88 VAL A N 1
ATOM 645 C CA . VAL A 1 88 ? 2.954 1.952 -6.765 1.00 90.56 88 VAL A CA 1
ATOM 646 C C . VAL A 1 88 ? 3.880 0.812 -6.399 1.00 90.56 88 VAL A C 1
ATOM 648 O O . VAL A 1 88 ? 3.422 -0.268 -6.037 1.00 90.56 88 VAL A O 1
ATOM 651 N N . CYS A 1 89 ? 5.180 1.045 -6.495 1.00 87.25 89 CYS A N 1
ATOM 652 C CA . CYS A 1 89 ? 6.184 0.029 -6.233 1.00 87.25 89 CYS A CA 1
ATOM 653 C C . CYS A 1 89 ? 7.160 0.545 -5.181 1.00 87.25 89 CYS A C 1
ATOM 655 O O . CYS A 1 89 ? 7.413 1.746 -5.080 1.00 87.25 89 CYS A O 1
ATOM 657 N N . ASN A 1 90 ? 7.723 -0.372 -4.403 1.00 78.56 90 ASN A N 1
ATOM 658 C CA . ASN A 1 90 ? 8.598 -0.077 -3.273 1.00 78.56 90 ASN A CA 1
ATOM 659 C C . ASN A 1 90 ? 10.016 0.337 -3.712 1.00 78.56 90 ASN A C 1
ATOM 661 O O . ASN A 1 90 ? 11.002 -0.323 -3.396 1.00 78.56 90 ASN A O 1
ATOM 665 N N . GLY A 1 91 ? 10.114 1.393 -4.520 1.00 60.56 91 GLY A N 1
ATOM 666 C CA . GLY A 1 91 ? 11.359 1.777 -5.179 1.00 60.56 91 GLY A CA 1
ATOM 667 C C . GLY A 1 91 ? 11.770 0.830 -6.308 1.00 60.56 91 GLY A C 1
ATOM 668 O O . GLY A 1 91 ? 12.962 0.716 -6.585 1.00 60.56 91 GLY A O 1
ATOM 669 N N . ALA A 1 92 ? 10.817 0.159 -6.976 1.00 46.22 92 ALA A N 1
ATOM 670 C CA . ALA A 1 92 ? 11.136 -0.392 -8.292 1.00 46.22 92 ALA A CA 1
ATOM 671 C C . ALA A 1 92 ? 11.517 0.801 -9.183 1.00 46.22 92 ALA A C 1
ATOM 673 O O . ALA A 1 92 ? 10.744 1.760 -9.226 1.00 46.22 92 ALA A O 1
ATOM 674 N N . PRO A 1 93 ? 12.706 0.798 -9.805 1.00 43.78 93 PRO A N 1
ATOM 675 C CA . PRO A 1 93 ? 13.146 1.928 -10.597 1.00 43.78 93 PRO A CA 1
ATOM 676 C C . PRO A 1 93 ? 12.144 2.139 -11.725 1.00 43.78 93 PRO A C 1
ATOM 678 O O . PRO A 1 93 ? 11.897 1.232 -12.523 1.00 43.78 93 PRO A O 1
ATOM 681 N N . ASP A 1 94 ? 11.580 3.341 -11.770 1.00 43.97 94 ASP A N 1
ATOM 682 C CA . ASP A 1 94 ? 11.101 3.912 -13.016 1.00 43.97 94 ASP A CA 1
ATOM 683 C C . ASP A 1 94 ? 12.294 3.825 -13.987 1.00 43.97 94 ASP A C 1
ATOM 685 O O . ASP A 1 94 ? 13.323 4.470 -13.761 1.00 43.97 94 ASP A O 1
ATOM 689 N N . MET A 1 95 ? 12.225 2.926 -14.974 1.00 36.62 95 MET A N 1
ATOM 690 C CA . MET A 1 95 ? 13.164 2.933 -16.101 1.00 36.62 95 MET A CA 1
ATOM 691 C C . MET A 1 95 ? 12.812 4.073 -17.045 1.00 36.62 95 MET A C 1
ATOM 693 O O . MET A 1 95 ? 11.618 4.171 -17.410 1.00 36.62 95 MET A O 1
#

Secondary structure (DSSP, 8-state):
-------------------------PPPPP--TTEEEGGGEEEEEEEETTEEEEEETTS-EEEEE-SS--TTGGG-TT-----TTSEEESS----

Radius of gyration: 27.06 Å; chains: 1; bounding box: 81×22×61 Å

pLDDT: mean 77.85, std 17.06, range [36.62, 93.94]

Sequence (95 aa):
MRLLAAVLFGSTVVGCGLAAASAQIQRPTVPSADCVDARQISELHQPDARTLAVAERDGRLFRLQLSQDCPQLAAQPDASLLAAHGWVCNGAPDM

Foldseek 3Di:
DDDDDDDDDDDPPPPPPPPVPPPPPPQDDAPDPQKDQLVQWDDWADPFQFWIWTAGVVGDIHIAGHPDGHHCQNVDPPDGDDDPRRIDGNCPDPD

Organism: NCBI:txid53413